Protein AF-A0AAP8T2A2-F1 (afdb_monomer_lite)

pLDDT: mean 94.28, std 3.38, range [83.62, 98.44]

Secondary structure (DSSP, 8-state):
-TTTTSS-HHHHHHHHHHHHHHTS-HHHHHHHTTSS-HHHHHHHHHHHHTPPP--GGGS-GGGSPPSSS-HHHHHHHT-----EETTEE-

Structure (mmCIF, N/CA/C/O backbone):
data_AF-A0AAP8T2A2-F1
#
_entry.id   AF-A0AAP8T2A2-F1
#
loop_
_atom_site.group_PDB
_atom_site.id
_atom_site.type_symbol
_atom_site.label_atom_id
_atom_site.label_alt_id
_atom_site.label_comp_id
_atom_site.label_asym_id
_atom_site.label_entity_id
_atom_site.label_seq_id
_atom_site.pdbx_PDB_ins_code
_atom_site.Cartn_x
_atom_site.Cartn_y
_atom_site.Cartn_z
_atom_site.occupancy
_atom_site.B_iso_or_equiv
_atom_site.auth_seq_id
_atom_site.auth_comp_id
_atom_site.auth_asym_id
_atom_site.auth_atom_id
_atom_site.pdbx_PDB_model_num
ATOM 1 N N . LEU A 1 1 ? -1.687 5.186 11.447 1.00 95.06 1 LEU A N 1
ATOM 2 C CA . LEU A 1 1 ? -3.097 4.723 11.480 1.00 95.06 1 LEU A CA 1
ATOM 3 C C . LEU A 1 1 ? -3.797 5.171 12.756 1.00 95.06 1 LEU A C 1
ATOM 5 O O . LEU A 1 1 ? -4.722 5.952 12.630 1.00 95.06 1 LEU A O 1
ATOM 9 N N . VAL A 1 2 ? -3.329 4.775 13.950 1.00 97.00 2 VAL A N 1
ATOM 10 C CA . VAL A 1 2 ? -3.864 5.304 15.227 1.00 97.00 2 VAL A CA 1
ATOM 11 C C . VAL A 1 2 ? -3.639 6.811 15.361 1.00 97.00 2 VAL A C 1
ATOM 13 O O . VAL A 1 2 ? -4.585 7.552 15.567 1.00 97.00 2 VAL A O 1
ATOM 16 N N . LEU A 1 3 ? -2.406 7.278 15.130 1.00 96.06 3 LEU A N 1
ATOM 17 C CA . LEU A 1 3 ? -2.080 8.715 15.135 1.00 96.06 3 LEU A CA 1
ATOM 18 C C . LEU A 1 3 ? -2.840 9.528 14.077 1.00 96.06 3 LEU A C 1
ATOM 20 O O . LEU A 1 3 ? -2.989 10.729 14.224 1.00 96.06 3 LEU A O 1
ATOM 24 N N . ALA A 1 4 ? -3.290 8.866 13.010 1.00 95.75 4 ALA A N 1
ATOM 25 C CA . ALA A 1 4 ? -4.108 9.478 11.965 1.00 95.75 4 ALA A CA 1
ATOM 26 C C . ALA A 1 4 ? -5.614 9.346 12.270 1.00 95.75 4 ALA A C 1
ATOM 28 O O . ALA A 1 4 ? -6.433 9.537 11.381 1.00 95.75 4 ALA A O 1
ATOM 29 N N . GLU A 1 5 ? -5.966 8.913 13.487 1.00 96.62 5 GLU A N 1
ATOM 30 C CA . GLU A 1 5 ? -7.333 8.737 13.996 1.00 96.62 5 GLU A CA 1
ATOM 31 C C . GLU A 1 5 ? -8.230 7.820 13.145 1.00 96.62 5 GLU A C 1
ATOM 33 O O . GLU A 1 5 ? -9.451 7.813 13.272 1.00 96.62 5 GLU A O 1
ATOM 38 N N . LEU A 1 6 ? -7.629 6.979 12.297 1.00 97.12 6 LEU A N 1
ATOM 39 C CA . LEU A 1 6 ? -8.367 6.044 11.445 1.00 97.12 6 LEU A CA 1
ATOM 40 C C . LEU A 1 6 ? -8.851 4.809 12.213 1.00 97.12 6 LEU A C 1
ATOM 42 O O . LEU A 1 6 ? -9.839 4.188 11.831 1.00 97.12 6 LEU A O 1
ATOM 46 N N . ILE A 1 7 ? -8.128 4.429 13.268 1.00 97.19 7 ILE A N 1
ATOM 47 C CA . ILE A 1 7 ? -8.424 3.290 14.145 1.00 97.19 7 ILE A CA 1
ATOM 48 C C . ILE A 1 7 ? -7.995 3.619 15.575 1.00 97.19 7 ILE A C 1
ATOM 50 O O . ILE A 1 7 ? -7.050 4.375 15.778 1.00 97.19 7 ILE A O 1
ATOM 54 N N . THR A 1 8 ? -8.638 3.016 16.571 1.00 98.12 8 THR A N 1
ATOM 55 C CA . THR A 1 8 ? -8.216 3.132 17.979 1.00 98.12 8 THR A CA 1
ATOM 56 C C . THR A 1 8 ?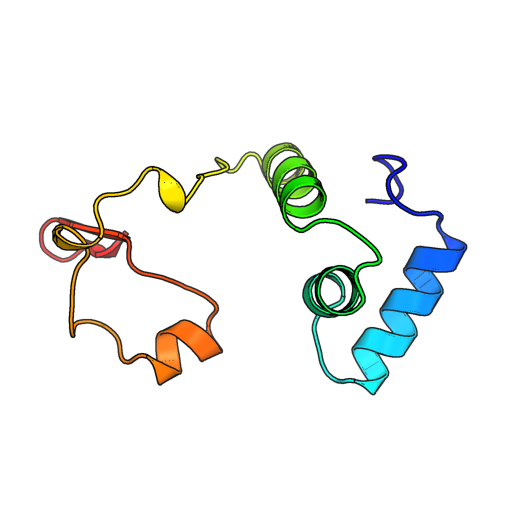 -7.055 2.185 18.285 1.00 98.12 8 THR A C 1
ATOM 58 O O . THR A 1 8 ? -6.928 1.147 17.628 1.00 98.12 8 THR A O 1
ATOM 61 N N . ASP A 1 9 ? -6.262 2.463 19.325 1.00 97.81 9 ASP A N 1
ATOM 62 C CA . ASP A 1 9 ? -5.213 1.549 19.812 1.00 97.81 9 ASP A CA 1
ATOM 63 C C . ASP A 1 9 ? -5.734 0.130 20.064 1.00 97.81 9 ASP A C 1
ATOM 65 O O . ASP A 1 9 ? -5.133 -0.853 19.627 1.00 97.81 9 ASP A O 1
ATOM 69 N N . GLN A 1 10 ? -6.900 0.017 20.706 1.00 98.00 10 GLN A N 1
ATOM 70 C CA . GLN A 1 10 ? -7.520 -1.274 20.998 1.00 98.00 10 GLN A CA 1
ATOM 71 C C . GLN A 1 10 ? -7.834 -2.050 19.712 1.00 98.00 10 GLN A C 1
ATOM 73 O O . GLN A 1 10 ? -7.500 -3.231 19.598 1.00 98.00 10 GLN A O 1
ATOM 78 N N . SER A 1 11 ? -8.450 -1.389 18.727 1.00 97.19 11 SER A N 1
ATOM 79 C CA . SER A 1 11 ? -8.773 -2.023 17.445 1.00 97.19 11 SER A CA 1
ATOM 80 C C . SER A 1 11 ? -7.515 -2.382 16.647 1.00 97.19 11 SER A C 1
ATOM 82 O O . SER A 1 11 ? -7.466 -3.447 16.033 1.00 97.19 11 SER A O 1
ATOM 84 N N . ALA A 1 12 ? -6.463 -1.559 16.719 1.00 97.81 12 ALA A N 1
ATOM 85 C CA . ALA A 1 12 ? -5.174 -1.840 16.098 1.00 97.81 12 ALA A CA 1
ATOM 86 C C . ALA A 1 12 ? -4.528 -3.099 16.693 1.00 97.81 12 ALA A C 1
ATOM 88 O O . ALA A 1 12 ? -4.066 -3.967 15.951 1.00 97.81 12 ALA A O 1
ATOM 89 N N . GLN A 1 13 ? -4.548 -3.240 18.021 1.00 98.19 13 GLN A N 1
ATOM 90 C CA . GLN A 1 13 ? -3.997 -4.404 18.711 1.00 98.19 13 GLN A CA 1
ATOM 91 C C . GLN A 1 13 ? -4.769 -5.688 18.376 1.00 98.19 13 GLN A C 1
ATOM 93 O O . GLN A 1 13 ? -4.157 -6.718 18.088 1.00 98.19 13 GLN A O 1
ATOM 98 N N . GLN A 1 14 ? -6.103 -5.629 18.351 1.00 98.12 14 GLN A N 1
ATOM 99 C CA . GLN A 1 14 ? -6.948 -6.762 17.960 1.00 98.12 14 GLN A CA 1
ATOM 100 C C . GLN A 1 14 ? -6.717 -7.172 16.501 1.00 98.12 14 GLN A C 1
ATOM 102 O O . GLN A 1 14 ? -6.529 -8.355 16.210 1.00 98.12 14 GLN A O 1
ATOM 107 N N . ALA A 1 15 ? -6.678 -6.199 15.586 1.00 98.25 15 ALA A N 1
ATOM 108 C CA . ALA A 1 15 ? -6.404 -6.442 14.175 1.00 98.25 15 ALA A CA 1
ATOM 109 C C . ALA A 1 15 ? -5.011 -7.049 13.966 1.00 98.25 15 ALA A C 1
ATOM 111 O O . ALA A 1 15 ? -4.859 -7.972 13.171 1.00 98.25 15 ALA A O 1
ATOM 112 N N . TYR A 1 16 ? -4.005 -6.591 14.715 1.00 98.31 16 TYR A N 1
ATOM 113 C CA . TYR A 1 16 ? -2.656 -7.148 14.661 1.00 98.31 16 TYR A CA 1
ATOM 114 C C . TYR A 1 16 ? -2.614 -8.611 15.109 1.00 98.31 16 TYR A C 1
ATOM 116 O O . TYR A 1 16 ? -2.043 -9.449 14.412 1.00 98.31 16 TYR A O 1
ATOM 124 N N . GLN A 1 17 ? -3.272 -8.943 16.221 1.00 98.44 17 GLN A N 1
ATOM 125 C CA . GLN A 1 17 ? -3.368 -10.325 16.695 1.00 98.44 17 GLN A CA 1
ATOM 126 C C . GLN A 1 17 ? -4.071 -11.229 15.677 1.00 98.44 17 GLN A C 1
ATOM 128 O O . GLN A 1 17 ? -3.606 -12.339 15.415 1.00 98.44 17 GLN A O 1
ATOM 133 N N . GLN A 1 18 ? -5.170 -10.766 15.072 1.00 98.31 18 GLN A N 1
ATOM 134 C CA . GLN A 1 18 ? -5.865 -11.554 14.057 1.00 98.31 18 GLN A CA 1
ATOM 135 C C . GLN A 1 18 ? -5.029 -11.710 12.780 1.00 98.31 18 GLN A C 1
ATOM 137 O O . GLN A 1 18 ? -4.904 -12.826 12.286 1.00 98.31 18 GLN A O 1
ATOM 142 N N . ALA A 1 19 ? -4.372 -10.649 12.306 1.00 98.31 19 ALA A N 1
ATOM 143 C CA . ALA A 1 19 ? -3.487 -10.711 11.143 1.00 98.31 19 ALA A CA 1
ATOM 144 C C . ALA A 1 19 ? -2.359 -11.742 11.327 1.00 98.31 19 ALA A C 1
ATOM 146 O O . ALA A 1 19 ? -2.064 -12.511 10.412 1.00 98.31 19 ALA A O 1
ATOM 147 N N . GLN A 1 20 ? -1.774 -11.817 12.530 1.00 98.31 20 GLN A N 1
ATOM 148 C CA . GLN A 1 20 ? -0.779 -12.839 12.866 1.00 98.31 20 GLN A CA 1
ATOM 149 C C . GLN A 1 20 ? -1.355 -14.261 12.813 1.00 98.31 20 GLN A C 1
ATOM 151 O O . GLN A 1 20 ? -0.707 -15.152 12.261 1.00 98.31 20 GLN A O 1
ATOM 156 N N . ARG A 1 21 ? -2.566 -14.480 13.350 1.00 98.06 21 ARG A N 1
ATOM 157 C CA . ARG A 1 21 ? -3.257 -15.782 13.275 1.00 98.06 21 ARG A CA 1
ATOM 158 C C . ARG A 1 21 ? -3.524 -16.201 11.831 1.00 98.06 21 ARG A C 1
ATOM 160 O O . ARG A 1 21 ? -3.275 -17.350 11.476 1.00 98.06 21 ARG A O 1
ATOM 167 N N . ASP A 1 22 ? -3.940 -15.248 11.007 1.00 97.25 22 ASP A N 1
ATOM 168 C CA . ASP A 1 22 ? -4.264 -15.453 9.594 1.00 97.25 22 ASP A CA 1
ATOM 169 C C . ASP A 1 22 ? -3.011 -15.510 8.700 1.00 97.25 22 ASP A C 1
ATOM 171 O O . ASP A 1 22 ? -3.103 -15.816 7.512 1.00 97.25 22 ASP A O 1
ATOM 175 N N . ARG A 1 23 ? -1.824 -15.246 9.268 1.00 96.06 23 ARG A N 1
ATOM 176 C CA . ARG A 1 23 ? -0.524 -15.190 8.576 1.00 96.06 23 ARG A CA 1
ATOM 177 C C . ARG A 1 23 ? -0.506 -14.202 7.408 1.00 96.06 23 ARG A C 1
ATOM 179 O O . ARG A 1 23 ? 0.128 -14.445 6.381 1.00 96.06 23 ARG A O 1
ATOM 186 N N . VAL A 1 24 ? -1.170 -13.066 7.585 1.00 95.62 24 VAL A N 1
ATOM 187 C CA . VAL A 1 24 ? -1.166 -11.943 6.642 1.00 95.62 24 VAL A CA 1
ATOM 188 C C . VAL A 1 24 ? -0.595 -10.694 7.309 1.00 95.62 24 VAL A C 1
ATOM 190 O O . VAL A 1 24 ? -0.487 -10.610 8.532 1.00 95.62 24 VAL A O 1
ATOM 193 N N . SER A 1 25 ? -0.210 -9.695 6.514 1.00 95.25 25 SER A N 1
ATOM 194 C CA . SER A 1 25 ? 0.215 -8.410 7.076 1.00 95.25 25 SER A CA 1
ATOM 195 C C . SER A 1 25 ? -0.962 -7.687 7.746 1.00 95.25 25 SER A C 1
ATOM 197 O O . SER A 1 25 ? -2.111 -7.847 7.327 1.00 95.25 25 SER A O 1
ATOM 199 N N . LEU A 1 26 ? -0.682 -6.835 8.739 1.00 96.50 26 LEU A N 1
ATOM 200 C CA . LEU A 1 26 ? -1.703 -5.994 9.379 1.00 96.50 26 LEU A CA 1
ATOM 201 C C . LEU A 1 26 ? -2.485 -5.165 8.348 1.00 96.50 26 LEU A C 1
ATOM 203 O O . LEU A 1 26 ? -3.710 -5.113 8.394 1.00 96.50 26 LEU A O 1
ATOM 207 N N . VAL A 1 27 ? -1.783 -4.550 7.391 1.00 95.31 27 VAL A N 1
ATOM 208 C CA . VAL A 1 27 ? -2.403 -3.744 6.329 1.00 95.31 27 VAL A CA 1
ATOM 209 C C . VAL A 1 27 ? -3.340 -4.594 5.472 1.00 95.31 27 VAL A C 1
ATOM 211 O O . VAL A 1 27 ? -4.481 -4.197 5.234 1.00 95.31 27 VAL A O 1
ATOM 214 N N . SER A 1 28 ? -2.892 -5.781 5.053 1.00 95.25 28 SER A N 1
ATOM 215 C CA . SER A 1 28 ? -3.719 -6.720 4.288 1.00 95.25 28 SER A CA 1
ATOM 216 C C . SER A 1 28 ? -4.980 -7.098 5.062 1.00 9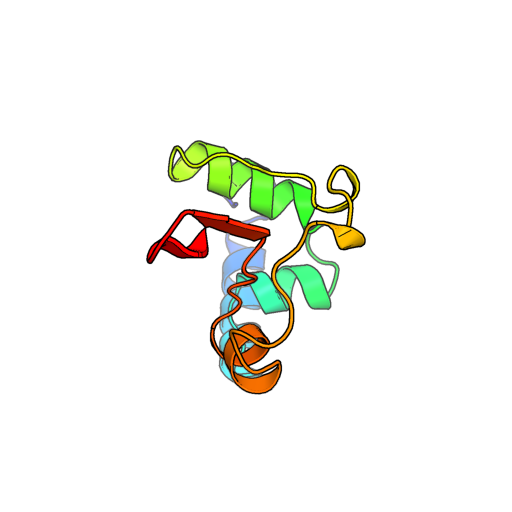5.25 28 SER A C 1
ATOM 218 O O . SER A 1 28 ? -6.070 -7.026 4.501 1.00 95.25 28 SER A O 1
ATOM 220 N N . TYR A 1 29 ? -4.846 -7.432 6.348 1.00 98.00 29 TYR A N 1
ATOM 221 C CA . TYR A 1 29 ? -5.974 -7.791 7.204 1.00 98.00 29 TYR A CA 1
ATOM 222 C C . TYR A 1 29 ? -6.996 -6.653 7.319 1.00 98.00 29 TYR A C 1
ATOM 224 O O . TYR A 1 29 ? -8.189 -6.877 7.114 1.00 98.00 29 TYR A O 1
ATOM 232 N N . LEU A 1 30 ? -6.537 -5.428 7.600 1.00 97.94 30 LEU A N 1
ATOM 233 C CA . LEU A 1 30 ? -7.402 -4.254 7.764 1.00 97.94 30 LEU A CA 1
ATOM 234 C C . LEU A 1 30 ? -8.227 -3.967 6.503 1.00 97.94 30 LEU A C 1
ATOM 236 O O . LEU A 1 30 ? -9.427 -3.707 6.596 1.00 97.94 30 LEU A O 1
ATOM 240 N N . VAL A 1 31 ? -7.601 -4.040 5.327 1.00 97.06 31 VAL A N 1
ATOM 241 C CA . VAL A 1 31 ? -8.271 -3.752 4.051 1.00 97.06 31 VAL A CA 1
ATOM 242 C C . VAL A 1 31 ? -9.190 -4.900 3.629 1.00 97.06 31 VAL A C 1
ATOM 244 O O . VAL A 1 31 ? -10.333 -4.657 3.245 1.00 97.06 31 VAL A O 1
ATOM 247 N N . GLN A 1 32 ? -8.736 -6.155 3.725 1.00 96.56 32 GLN A N 1
ATOM 248 C CA . GLN A 1 32 ? -9.531 -7.325 3.323 1.00 96.56 32 GLN A CA 1
ATOM 249 C C . GLN A 1 32 ? -10.798 -7.481 4.172 1.00 96.56 32 GLN A C 1
ATOM 251 O O . GLN A 1 32 ? -11.864 -7.782 3.634 1.00 96.56 32 GLN A O 1
ATOM 256 N N . ASN A 1 33 ? -10.706 -7.199 5.474 1.00 97.06 33 ASN A N 1
ATOM 257 C CA . ASN A 1 33 ? -11.846 -7.230 6.393 1.00 97.06 33 ASN A CA 1
ATOM 258 C C . ASN A 1 33 ? -12.660 -5.927 6.395 1.00 97.06 33 ASN A C 1
ATOM 260 O O . ASN A 1 33 ? -13.558 -5.769 7.218 1.00 97.06 33 ASN A O 1
ATOM 264 N N . LYS A 1 34 ? -12.371 -4.995 5.473 1.00 96.62 34 LYS A N 1
ATOM 265 C CA . LYS A 1 34 ? -13.078 -3.712 5.317 1.00 96.62 34 LYS A CA 1
ATOM 266 C C . LYS A 1 34 ? -13.082 -2.850 6.588 1.00 96.62 34 LYS A C 1
ATOM 268 O O . LYS A 1 34 ? -13.973 -2.025 6.766 1.00 96.62 34 LYS A O 1
ATOM 273 N N . LEU A 1 35 ? -12.081 -3.027 7.451 1.00 96.62 35 LEU A N 1
ATOM 274 C CA . LEU A 1 35 ? -11.885 -2.210 8.650 1.00 96.62 35 LEU A CA 1
ATOM 275 C C . LEU A 1 35 ? -11.336 -0.829 8.287 1.00 96.62 35 LEU A C 1
ATOM 277 O O . LEU A 1 35 ? -11.640 0.148 8.960 1.00 96.62 35 LEU A O 1
ATOM 281 N N . LEU A 1 36 ? -10.565 -0.746 7.199 1.00 97.62 36 LEU A N 1
ATOM 282 C CA . LEU A 1 36 ? -10.125 0.504 6.586 1.00 97.62 36 LEU A CA 1
ATOM 283 C C . LEU A 1 36 ? -10.226 0.431 5.066 1.00 97.62 36 LEU A C 1
ATOM 285 O O . LEU A 1 36 ? -10.037 -0.630 4.464 1.00 97.62 36 LEU A O 1
ATOM 289 N N . LYS A 1 37 ? -10.473 1.578 4.428 1.00 96.81 37 LYS A N 1
ATOM 290 C CA . LYS A 1 37 ? -10.378 1.684 2.970 1.00 96.81 37 LYS A CA 1
ATOM 291 C C . LYS A 1 37 ? -8.904 1.707 2.562 1.00 96.81 37 LYS A C 1
ATOM 293 O O . LYS A 1 37 ? -8.084 2.354 3.211 1.00 96.81 37 LYS A O 1
ATOM 298 N N . SER A 1 38 ? -8.573 1.039 1.459 1.00 94.75 38 SER A N 1
ATOM 299 C CA . SER A 1 38 ? -7.197 0.953 0.947 1.00 94.75 38 SER A CA 1
ATOM 300 C C . SER A 1 38 ? -6.560 2.324 0.704 1.00 94.75 38 SER A C 1
ATOM 302 O O . SER A 1 38 ? -5.391 2.509 1.028 1.00 94.75 38 SER A O 1
ATOM 304 N N . TRP A 1 39 ? -7.328 3.292 0.192 1.00 95.25 39 TRP A N 1
ATOM 305 C CA . TRP A 1 39 ? -6.826 4.638 -0.093 1.00 95.25 39 TRP A CA 1
ATOM 306 C C . TRP A 1 39 ? -6.410 5.401 1.173 1.00 95.25 39 TRP A C 1
ATOM 308 O O . TRP A 1 39 ? -5.366 6.038 1.154 1.00 95.25 39 TRP A O 1
ATOM 318 N N . GLN A 1 40 ? -7.142 5.264 2.287 1.00 96.44 40 GLN A N 1
ATOM 319 C CA . GLN A 1 40 ? -6.799 5.922 3.559 1.00 96.44 40 GLN A CA 1
ATOM 320 C C . GLN A 1 40 ? -5.475 5.389 4.112 1.00 96.44 40 GLN A C 1
ATOM 322 O O . GLN A 1 40 ? -4.648 6.130 4.632 1.00 96.44 40 GLN A O 1
ATOM 327 N N . VAL A 1 41 ? -5.260 4.075 3.986 1.00 96.38 41 VAL A N 1
ATOM 328 C CA . VAL A 1 41 ? -3.998 3.453 4.402 1.00 96.38 41 VAL A CA 1
ATOM 329 C C . VAL A 1 41 ? -2.845 3.936 3.524 1.00 96.38 41 VAL A C 1
ATOM 331 O O . VAL A 1 41 ? -1.765 4.216 4.038 1.00 96.38 41 VAL A O 1
ATOM 334 N N . ALA A 1 42 ? -3.073 4.036 2.214 1.00 95.44 42 ALA A N 1
ATOM 335 C CA . ALA A 1 42 ? -2.059 4.458 1.261 1.00 95.44 42 ALA A CA 1
ATOM 336 C C . ALA A 1 4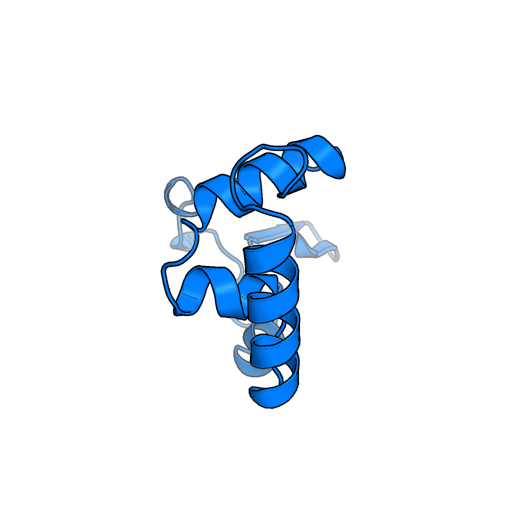2 ? -1.681 5.942 1.422 1.00 95.44 42 ALA A C 1
ATOM 338 O O . ALA A 1 42 ? -0.500 6.265 1.359 1.00 95.44 42 ALA A O 1
ATOM 339 N N . GLU A 1 43 ? -2.650 6.817 1.697 1.00 96.38 43 GLU A N 1
ATOM 340 C CA . GLU A 1 43 ? -2.439 8.239 2.002 1.00 96.38 43 GLU A CA 1
ATOM 341 C C . GLU A 1 43 ? -1.584 8.419 3.261 1.00 96.38 43 GLU A C 1
ATOM 343 O O . GLU A 1 43 ? -0.511 9.016 3.200 1.00 96.38 43 GLU A O 1
ATOM 348 N N . VAL A 1 44 ? -1.964 7.780 4.372 1.00 96.75 44 VAL A N 1
ATOM 349 C CA . VAL A 1 44 ? -1.176 7.843 5.615 1.00 96.75 44 VAL A CA 1
ATOM 350 C C . VAL A 1 44 ? 0.233 7.273 5.421 1.00 96.75 44 VAL A C 1
ATOM 352 O O . VAL A 1 44 ? 1.194 7.783 5.993 1.00 96.75 44 VAL A O 1
ATOM 355 N N . ALA A 1 45 ? 0.393 6.213 4.622 1.00 95.25 45 ALA A N 1
ATOM 356 C CA . ALA A 1 45 ? 1.712 5.665 4.313 1.00 95.25 45 ALA A CA 1
ATOM 357 C C . ALA A 1 45 ? 2.552 6.629 3.455 1.00 95.25 45 ALA A C 1
ATOM 359 O O . ALA A 1 45 ? 3.735 6.820 3.733 1.00 95.25 45 ALA A O 1
ATOM 360 N N .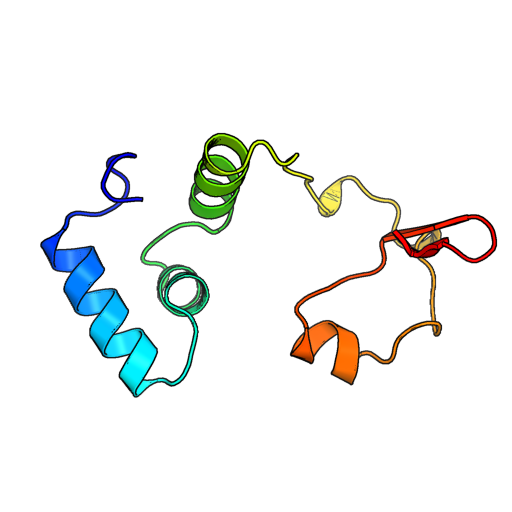 SER A 1 46 ? 1.945 7.247 2.441 1.00 97.19 46 SER A N 1
ATOM 361 C CA . SER A 1 46 ? 2.563 8.262 1.582 1.00 97.19 46 SER A CA 1
ATOM 362 C C . SER A 1 46 ? 3.117 9.415 2.418 1.00 97.19 46 SER A C 1
ATOM 364 O O . SER A 1 46 ? 4.296 9.748 2.300 1.00 97.19 46 SER A O 1
ATOM 366 N N . GLU A 1 47 ? 2.301 9.969 3.316 1.00 95.69 47 GLU A N 1
ATOM 367 C CA . GLU A 1 47 ? 2.703 11.044 4.228 1.00 95.69 47 GLU A CA 1
ATOM 368 C C . GLU A 1 47 ? 3.809 10.603 5.192 1.00 95.69 47 GLU A C 1
ATOM 370 O O . GLU A 1 47 ? 4.804 11.305 5.363 1.00 95.69 47 GLU A O 1
ATOM 375 N N . HIS A 1 48 ? 3.672 9.422 5.799 1.00 94.19 48 HIS A N 1
ATOM 376 C CA . HIS A 1 48 ? 4.603 8.957 6.826 1.00 94.19 48 HIS A CA 1
ATOM 377 C C . HIS A 1 48 ? 5.993 8.608 6.278 1.00 94.19 48 HIS A C 1
ATOM 379 O O . HIS A 1 48 ? 6.998 8.850 6.943 1.00 94.19 48 HIS A O 1
ATOM 385 N N . PHE A 1 49 ? 6.060 8.032 5.076 1.00 95.31 49 PHE A N 1
ATOM 386 C CA . PHE A 1 49 ? 7.318 7.600 4.462 1.00 95.31 49 PHE A CA 1
ATOM 387 C C . PHE A 1 49 ? 7.862 8.588 3.421 1.00 95.31 49 PHE A C 1
ATOM 389 O O . PHE A 1 49 ? 8.919 8.333 2.845 1.00 95.31 49 PHE A O 1
ATOM 396 N N . GLY A 1 50 ? 7.157 9.694 3.156 1.00 95.81 50 GLY A N 1
ATOM 397 C CA . GLY A 1 50 ? 7.548 10.677 2.141 1.00 95.81 50 GLY A CA 1
ATOM 398 C C . GLY A 1 50 ? 7.590 10.101 0.722 1.00 95.81 50 GLY A C 1
ATOM 399 O O . GLY A 1 50 ? 8.365 10.563 -0.114 1.00 95.81 50 GLY A O 1
ATOM 400 N N . MET A 1 51 ? 6.798 9.061 0.455 1.00 94.31 51 MET A N 1
ATOM 401 C CA . MET A 1 51 ? 6.710 8.410 -0.854 1.00 94.31 51 MET A CA 1
ATOM 402 C C . MET A 1 51 ? 5.488 8.919 -1.609 1.00 94.31 51 MET A C 1
ATOM 404 O O . MET A 1 51 ? 4.488 9.248 -0.990 1.00 94.31 51 MET A O 1
ATOM 408 N N . ALA A 1 52 ? 5.542 8.960 -2.940 1.00 93.94 52 ALA A N 1
ATOM 409 C CA . ALA A 1 52 ? 4.393 9.367 -3.744 1.00 93.94 52 ALA A CA 1
ATOM 410 C C . ALA A 1 52 ? 3.286 8.298 -3.745 1.00 93.94 52 ALA A C 1
ATOM 412 O O . ALA A 1 52 ? 3.563 7.106 -3.900 1.00 93.94 52 ALA A O 1
ATOM 413 N N . LEU A 1 53 ? 2.031 8.743 -3.656 1.00 94.81 53 LEU A N 1
ATOM 414 C CA . LEU A 1 53 ? 0.848 7.919 -3.892 1.00 94.81 53 LEU A CA 1
ATOM 415 C C . LEU A 1 53 ? 0.404 8.033 -5.356 1.00 94.81 53 LEU A C 1
ATOM 417 O O . LEU A 1 53 ? 0.191 9.135 -5.858 1.00 94.81 53 LEU A O 1
ATOM 421 N N . LEU A 1 54 ? 0.241 6.895 -6.034 1.00 91.81 54 LEU A N 1
ATOM 422 C CA . LEU A 1 54 ? -0.174 6.827 -7.437 1.00 91.81 54 LEU A CA 1
ATOM 423 C C . LEU A 1 54 ? -1.488 6.054 -7.582 1.00 91.81 54 LEU A C 1
ATOM 425 O O . LEU A 1 54 ? -1.583 4.903 -7.155 1.00 91.81 54 LEU A O 1
ATOM 429 N N . ASP A 1 55 ? -2.474 6.660 -8.246 1.00 91.94 55 ASP A N 1
ATOM 430 C CA . ASP A 1 55 ? -3.675 5.951 -8.691 1.00 91.94 55 ASP A CA 1
ATOM 431 C C . ASP A 1 55 ? -3.383 5.178 -9.985 1.00 91.94 55 ASP A C 1
ATOM 433 O O . ASP A 1 55 ? -3.137 5.757 -11.046 1.00 91.94 55 ASP A O 1
ATOM 437 N N . LEU A 1 56 ? -3.432 3.848 -9.901 1.00 90.12 56 LEU A N 1
ATOM 438 C CA . LEU A 1 56 ? -3.195 2.962 -11.040 1.00 90.12 56 LEU A CA 1
ATOM 439 C C . LEU A 1 56 ? -4.284 3.060 -12.118 1.00 90.12 56 LEU A C 1
ATOM 441 O O . LEU A 1 56 ? -4.035 2.658 -13.254 1.00 90.12 56 LEU A O 1
ATOM 445 N N . ASN A 1 57 ? -5.469 3.596 -11.803 1.00 91.25 57 ASN A N 1
ATOM 446 C CA . ASN A 1 57 ? -6.527 3.803 -12.795 1.00 91.25 57 ASN A CA 1
ATOM 447 C C . ASN A 1 57 ? -6.177 4.898 -13.810 1.00 91.25 57 ASN A C 1
ATOM 449 O O . ASN A 1 57 ? -6.742 4.913 -14.901 1.00 91.25 57 ASN A O 1
ATOM 453 N N . CYS A 1 58 ? -5.227 5.776 -13.480 1.00 91.44 58 CYS A N 1
ATOM 454 C CA . CYS A 1 58 ? -4.754 6.836 -14.367 1.00 91.44 58 CYS A CA 1
ATOM 455 C C . CYS A 1 58 ? -3.713 6.357 -15.394 1.00 91.44 58 CYS A C 1
ATOM 457 O O . CYS A 1 58 ? -3.301 7.142 -16.245 1.00 91.44 58 CYS A O 1
ATOM 459 N N . LEU A 1 59 ? -3.249 5.103 -15.317 1.00 90.06 59 LEU A N 1
ATOM 460 C CA . LEU A 1 59 ? -2.209 4.575 -16.204 1.00 90.06 59 LEU A CA 1
ATOM 461 C C . LEU A 1 59 ? -2.790 3.822 -17.406 1.00 90.06 59 LEU A C 1
ATOM 463 O O . LEU A 1 59 ? -3.665 2.963 -17.270 1.00 90.06 59 LEU A O 1
ATOM 467 N N . GLU A 1 60 ? -2.209 4.057 -18.583 1.00 89.19 60 GLU A N 1
ATOM 468 C CA . GLU A 1 60 ? -2.520 3.296 -19.792 1.00 89.19 60 GLU A CA 1
ATOM 469 C C . GLU A 1 60 ? -1.933 1.882 -19.717 1.00 89.19 60 GLU A C 1
ATOM 471 O O . GLU A 1 60 ? -0.721 1.671 -19.817 1.00 89.19 60 GLU A O 1
ATOM 476 N N . LYS A 1 61 ? -2.806 0.882 -19.573 1.00 85.81 61 LYS A N 1
ATOM 477 C CA . LYS A 1 61 ? -2.416 -0.527 -19.388 1.00 85.81 61 LYS A CA 1
ATOM 478 C C . LYS A 1 61 ? -1.574 -1.089 -20.535 1.00 85.81 61 LYS A C 1
ATOM 480 O O . LYS A 1 61 ? -0.750 -1.971 -20.309 1.00 85.81 61 LYS A O 1
ATOM 485 N N . ASP A 1 62 ? -1.758 -0.582 -21.751 1.00 86.94 62 ASP A N 1
ATOM 486 C CA . ASP A 1 62 ? -1.036 -1.066 -22.930 1.00 86.94 62 ASP A CA 1
ATOM 487 C C . ASP A 1 62 ? 0.424 -0.618 -22.983 1.00 86.94 62 ASP A C 1
ATOM 489 O O . ASP A 1 62 ? 1.236 -1.268 -23.640 1.00 86.94 62 ASP A O 1
ATOM 493 N N . THR A 1 63 ? 0.781 0.421 -22.228 1.00 83.62 63 THR A N 1
ATOM 494 C CA . THR A 1 63 ? 2.163 0.910 -22.120 1.00 83.62 63 THR A CA 1
ATOM 495 C C . THR A 1 63 ? 2.992 0.151 -21.079 1.00 83.62 63 THR A C 1
ATOM 497 O O . THR A 1 63 ? 4.219 0.279 -21.047 1.00 83.62 63 THR A O 1
ATOM 500 N N . GLN A 1 64 ? 2.345 -0.667 -20.241 1.00 87.38 64 GLN A N 1
ATOM 501 C CA . GLN A 1 64 ? 3.012 -1.392 -19.163 1.00 87.38 64 GLN A CA 1
ATOM 502 C C . GLN A 1 64 ? 3.886 -2.531 -19.711 1.00 87.38 64 GLN A C 1
ATOM 504 O O . GLN A 1 64 ? 3.485 -3.244 -20.638 1.00 87.38 64 GLN A O 1
ATOM 509 N N . PRO A 1 65 ? 5.076 -2.761 -19.132 1.00 87.75 65 PRO A N 1
ATOM 510 C CA . PRO A 1 65 ? 5.960 -3.830 -19.569 1.00 87.75 65 PRO A CA 1
ATOM 511 C C . PRO A 1 65 ? 5.341 -5.213 -19.308 1.00 87.75 65 PRO A C 1
ATOM 513 O O . PRO A 1 65 ? 5.100 -5.603 -18.168 1.00 87.75 65 PRO A O 1
ATOM 516 N N . LYS A 1 66 ? 5.139 -5.995 -20.374 1.00 87.25 66 LYS A N 1
ATOM 517 C CA . LYS A 1 66 ? 4.582 -7.358 -20.307 1.00 87.25 66 LYS A CA 1
ATOM 518 C C . LYS A 1 66 ? 5.697 -8.407 -20.356 1.00 87.25 66 LYS A C 1
ATOM 520 O O . LYS A 1 66 ? 6.697 -8.236 -21.047 1.00 87.25 66 LYS A O 1
ATOM 525 N N . GLY A 1 67 ? 5.528 -9.503 -19.615 1.00 88.06 67 GLY A N 1
ATOM 526 C CA . GLY A 1 67 ? 6.399 -10.686 -19.691 1.00 88.06 67 GLY A CA 1
ATOM 527 C C . GLY A 1 67 ? 7.802 -10.553 -19.078 1.00 88.06 67 GLY A C 1
ATOM 528 O O . GLY A 1 67 ? 8.567 -11.508 -19.148 1.00 88.06 67 GLY A O 1
ATOM 529 N N . LEU A 1 68 ? 8.152 -9.415 -18.464 1.00 90.06 68 LEU A N 1
ATOM 530 C CA . LEU A 1 68 ? 9.469 -9.223 -17.830 1.00 90.06 68 LEU A CA 1
ATOM 531 C C . LEU A 1 68 ? 9.577 -9.857 -16.440 1.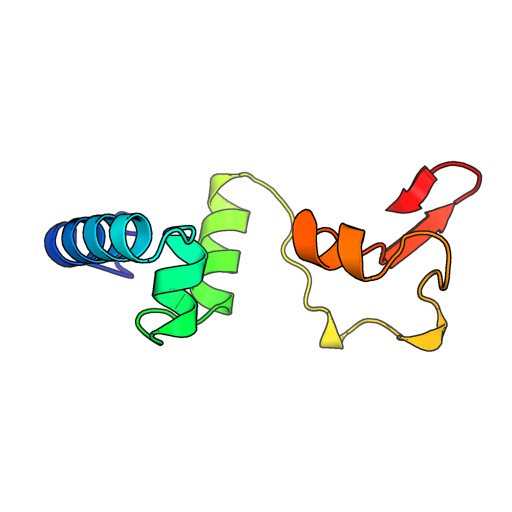00 90.06 68 LEU A C 1
ATOM 533 O O . LEU A 1 68 ? 10.656 -10.280 -16.033 1.00 90.06 68 LEU A O 1
ATOM 537 N N . VAL A 1 69 ? 8.466 -9.902 -15.707 1.00 92.25 69 VAL A N 1
ATOM 538 C CA . VAL A 1 69 ? 8.370 -10.491 -14.369 1.00 92.25 69 VAL A CA 1
ATOM 539 C C . VAL A 1 69 ? 7.172 -11.430 -14.373 1.00 92.25 69 VAL A C 1
ATOM 541 O O . VAL A 1 69 ? 6.104 -11.073 -14.869 1.00 92.25 69 VAL A O 1
ATOM 544 N N . SER A 1 70 ? 7.345 -12.645 -13.849 1.00 94.38 70 SER A N 1
ATOM 545 C CA . SER A 1 70 ? 6.232 -13.595 -13.750 1.00 94.38 70 SER A CA 1
ATOM 546 C C . SER A 1 70 ? 5.144 -13.065 -12.811 1.00 94.38 70 SER A C 1
ATOM 548 O O . SER A 1 70 ? 5.451 -12.472 -11.775 1.00 94.38 70 SER A O 1
ATOM 550 N N . GLU A 1 71 ? 3.874 -13.340 -13.120 1.00 93.25 71 GLU A N 1
ATOM 551 C CA . GLU A 1 71 ? 2.747 -12.966 -12.250 1.00 93.25 71 GLU A CA 1
ATOM 552 C C . GLU A 1 71 ? 2.934 -13.494 -10.820 1.00 93.25 71 GLU A C 1
ATOM 554 O O . GLU A 1 71 ? 2.650 -12.797 -9.847 1.00 93.25 71 GLU A O 1
ATOM 559 N N . LYS A 1 72 ? 3.489 -14.706 -10.687 1.00 95.38 72 LYS A N 1
ATOM 560 C CA . LYS A 1 72 ? 3.816 -15.312 -9.394 1.00 95.38 72 LYS A CA 1
ATOM 561 C C . LYS A 1 72 ? 4.730 -14.410 -8.558 1.00 95.38 72 LYS A C 1
ATOM 563 O O . LYS A 1 72 ? 4.437 -14.189 -7.387 1.00 95.38 72 LYS A O 1
ATOM 568 N N . LEU A 1 73 ? 5.802 -13.875 -9.148 1.00 95.19 73 LEU A N 1
ATOM 569 C CA . LEU A 1 73 ? 6.725 -12.974 -8.450 1.00 95.19 73 LEU A CA 1
ATOM 570 C C . LEU A 1 73 ? 6.083 -11.618 -8.145 1.00 95.19 73 LEU A C 1
ATOM 572 O O . LEU A 1 73 ? 6.255 -11.116 -7.037 1.00 95.19 73 LEU A O 1
ATOM 576 N N . ILE A 1 74 ? 5.301 -11.062 -9.076 1.00 93.75 74 ILE A N 1
ATOM 577 C CA . ILE A 1 74 ? 4.558 -9.807 -8.860 1.00 93.75 74 ILE A CA 1
ATOM 578 C C . ILE A 1 74 ? 3.657 -9.932 -7.627 1.00 93.75 74 ILE A C 1
ATOM 580 O O . ILE A 1 74 ? 3.689 -9.077 -6.744 1.00 93.75 74 ILE A O 1
ATOM 584 N N . ARG A 1 75 ? 2.893 -11.028 -7.529 1.00 92.31 75 ARG A N 1
ATOM 585 C CA . ARG A 1 75 ? 2.005 -11.293 -6.388 1.00 92.31 75 ARG A CA 1
ATOM 586 C C . ARG A 1 75 ? 2.772 -11.568 -5.100 1.00 92.31 75 ARG A C 1
ATOM 588 O O . ARG A 1 75 ? 2.388 -11.054 -4.059 1.00 92.31 75 ARG A O 1
ATOM 595 N N . GLN A 1 76 ? 3.850 -12.348 -5.165 1.00 92.00 76 GLN A N 1
ATOM 596 C CA . GLN A 1 76 ? 4.659 -12.688 -3.993 1.00 92.00 76 GLN A CA 1
ATOM 597 C C . GLN A 1 76 ? 5.308 -11.453 -3.356 1.00 92.00 76 GLN A C 1
ATOM 599 O O . GLN A 1 76 ? 5.372 -11.356 -2.132 1.00 92.00 76 GLN A O 1
ATOM 604 N N . HIS A 1 77 ? 5.791 -10.521 -4.177 1.00 92.81 77 HIS A N 1
ATOM 605 C CA . HIS A 1 77 ? 6.517 -9.340 -3.711 1.00 92.81 77 HIS A CA 1
ATOM 606 C C . HIS A 1 77 ? 5.662 -8.071 -3.660 1.00 92.81 77 HIS A C 1
ATOM 608 O O . HIS A 1 77 ? 6.171 -7.031 -3.254 1.00 92.81 77 HIS A O 1
ATOM 614 N N . HIS A 1 78 ? 4.386 -8.144 -4.054 1.00 91.00 78 HIS A N 1
ATOM 615 C CA . HIS A 1 78 ? 3.492 -6.989 -4.185 1.00 91.00 78 HIS A CA 1
ATOM 616 C C . HIS A 1 78 ? 4.133 -5.826 -4.968 1.00 91.00 78 HIS A C 1
ATOM 618 O O . HIS A 1 78 ? 3.971 -4.661 -4.616 1.00 91.00 78 HIS A O 1
ATOM 624 N N . ALA A 1 79 ? 4.874 -6.155 -6.030 1.00 92.38 79 ALA A N 1
ATOM 625 C CA . ALA A 1 79 ? 5.634 -5.204 -6.834 1.00 92.38 79 ALA A CA 1
ATOM 626 C C . ALA A 1 79 ? 5.203 -5.321 -8.298 1.00 92.38 79 ALA A C 1
ATOM 628 O O . ALA A 1 79 ? 5.488 -6.326 -8.953 1.00 92.38 79 ALA A O 1
ATOM 629 N N . LEU A 1 80 ? 4.491 -4.305 -8.791 1.00 91.94 80 LEU A N 1
ATOM 630 C CA . LEU A 1 80 ? 4.004 -4.236 -10.165 1.00 91.94 80 LEU A CA 1
ATOM 631 C C . LEU A 1 80 ? 4.915 -3.316 -10.987 1.00 91.94 80 LEU A C 1
ATOM 633 O O . LEU A 1 80 ? 4.928 -2.117 -10.723 1.00 91.94 80 LEU A O 1
ATOM 637 N N . PRO A 1 81 ? 5.634 -3.843 -11.989 1.00 92.19 81 PRO A N 1
ATOM 638 C CA . PRO A 1 81 ? 6.359 -3.016 -12.940 1.00 92.19 81 PRO A CA 1
ATOM 639 C C . PRO A 1 81 ? 5.405 -2.146 -13.759 1.00 92.19 81 PRO A C 1
ATOM 641 O O . PRO A 1 81 ? 4.506 -2.663 -14.423 1.00 92.19 81 PRO A O 1
ATOM 644 N N . LEU A 1 82 ? 5.628 -0.840 -13.747 1.00 92.31 82 LEU A N 1
ATOM 645 C CA . LEU A 1 82 ? 4.833 0.140 -14.479 1.00 92.31 82 LEU A CA 1
ATOM 646 C C . LEU A 1 82 ? 5.548 0.617 -15.743 1.00 92.31 82 LEU A C 1
ATOM 648 O O . LEU A 1 82 ? 4.888 0.899 -16.741 1.00 92.31 82 LEU A O 1
ATOM 652 N N . TRP A 1 83 ? 6.885 0.678 -15.742 1.00 91.44 83 TRP A N 1
ATOM 653 C CA . TRP A 1 83 ? 7.652 1.186 -16.881 1.00 91.44 83 TRP A CA 1
ATOM 654 C C . TRP A 1 83 ? 9.062 0.589 -16.978 1.00 91.44 83 TRP A C 1
ATOM 656 O O . TRP A 1 83 ? 9.648 0.135 -16.001 1.00 91.44 83 TRP A O 1
ATOM 666 N N . ARG A 1 84 ? 9.659 0.609 -18.176 1.00 90.81 84 ARG A N 1
ATOM 667 C CA . ARG A 1 84 ? 11.048 0.187 -18.402 1.00 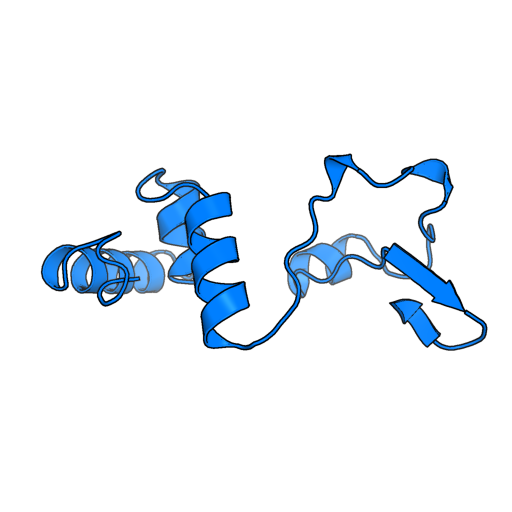90.81 84 ARG A CA 1
ATOM 668 C C . ARG A 1 84 ? 11.813 1.238 -19.191 1.00 90.81 84 ARG A C 1
ATOM 670 O O . ARG A 1 84 ? 11.400 1.631 -20.278 1.00 90.81 84 ARG A O 1
ATOM 677 N N . ARG A 1 85 ? 12.997 1.604 -18.695 1.00 91.81 85 ARG A N 1
ATOM 678 C CA . ARG A 1 85 ? 13.958 2.462 -19.401 1.00 91.81 85 ARG A CA 1
ATOM 679 C C . ARG A 1 85 ? 15.333 1.801 -19.417 1.00 91.81 85 ARG A C 1
ATOM 681 O O . ARG A 1 85 ? 16.025 1.752 -18.398 1.00 91.81 85 ARG A O 1
ATOM 688 N N . GLY A 1 86 ? 15.729 1.278 -20.578 1.00 91.19 86 GLY A N 1
ATOM 689 C CA . GLY A 1 86 ? 16.954 0.487 -20.723 1.00 91.19 86 GLY A CA 1
ATOM 690 C C . GLY A 1 86 ? 16.922 -0.762 -19.835 1.00 91.19 86 GLY A C 1
ATOM 691 O O . GLY A 1 86 ? 16.031 -1.603 -19.972 1.00 91.19 86 GLY A O 1
ATOM 692 N N . ASN A 1 87 ? 17.871 -0.855 -18.900 1.00 91.75 87 ASN A N 1
ATOM 693 C CA . ASN A 1 87 ? 17.979 -1.954 -17.928 1.00 91.75 87 ASN A CA 1
ATOM 694 C C . ASN A 1 87 ? 17.318 -1.652 -16.572 1.00 91.75 87 ASN A C 1
ATOM 696 O O . ASN A 1 87 ? 17.447 -2.449 -15.647 1.00 91.75 87 ASN A O 1
ATOM 700 N N . LYS A 1 88 ? 16.631 -0.512 -16.431 1.00 92.81 88 LYS A N 1
ATOM 701 C CA . LYS A 1 88 ? 15.893 -0.166 -15.211 1.00 92.81 88 LYS A CA 1
ATOM 702 C C . LYS A 1 88 ? 14.406 -0.436 -15.399 1.00 92.81 88 LYS A C 1
ATOM 704 O O . LYS A 1 88 ? 13.812 0.027 -16.377 1.00 92.81 88 LYS A O 1
ATOM 709 N N . LEU A 1 89 ? 13.843 -1.175 -14.451 1.00 91.81 89 LEU A N 1
ATOM 710 C CA . LEU A 1 89 ? 12.416 -1.418 -14.302 1.00 91.81 89 LEU A CA 1
ATOM 711 C C . LEU A 1 89 ? 11.910 -0.516 -13.173 1.00 91.81 89 LEU A C 1
ATOM 713 O O . LEU A 1 89 ? 12.553 -0.448 -12.125 1.00 91.81 89 LEU A O 1
ATOM 717 N N . PHE A 1 90 ? 10.825 0.198 -13.434 1.00 88.62 90 PHE A N 1
ATOM 718 C CA . PHE A 1 90 ? 10.134 1.087 -12.507 1.00 88.62 90 PHE A CA 1
ATOM 719 C C . PHE A 1 90 ? 8.743 0.532 -12.247 1.00 88.62 90 PHE A C 1
ATOM 721 O O . PHE A 1 90 ? 8.157 -0.019 -13.209 1.00 88.62 90 PHE A O 1
#

Sequence (90 aa):
LVLAELITDQSAQQAYQQAQRDRVSLVSYLVQNKLLKSWQVAEVASEHFGMALLDLNCLEKDTQPKGLVSEKLIRQHHALPLWRRGNKLF

Foldseek 3Di:
DCVVVLDPPVVLVVLCVVCVVVVHDSLCSCCVVVVDPNVVVQVVVCVVVVHDDDDPVPADPVQFDPPPDDPVVCVVVVPGFRHDDPPDTD

Radius of gyration: 16.08 Å; chains: 1; bounding box: 31×27×44 Å